Protein AF-A0A954WGF2-F1 (afdb_monomer)

Mean predicted aligned error: 7.95 Å

Nearest PDB structures (foldseek):
  5hea-assembly1_A  TM=9.032E-01  e=1.101E-05  Streptococcus parasanguinis FW213
  5mm1-assembly1_A  TM=8.854E-01  e=3.264E-05  Pyrococcus furiosus DSM 3638
  6h4f-assembly4_Q  TM=7.688E-01  e=1.951E-03  Staphylococcus aureus subsp. aureus N315
  1fo8-assembly1_A  TM=5.912E-01  e=2.855E-01  Oryctolagus cuniculus
  8b70-assembly1_B  TM=4.413E-01  e=3.931E-01  Bacillus subtilis

Structure (mmCIF, N/CA/C/O backbone):
data_AF-A0A954WGF2-F1
#
_entry.id   AF-A0A954WGF2-F1
#
loop_
_atom_site.group_PDB
_atom_site.id
_atom_site.type_symbol
_atom_site.label_atom_id
_atom_site.label_alt_id
_atom_site.label_comp_id
_atom_site.label_asym_id
_atom_site.label_entity_id
_atom_site.label_seq_id
_atom_site.pdbx_PDB_ins_code
_atom_site.Cartn_x
_atom_site.Cartn_y
_atom_site.Cartn_z
_atom_site.occupancy
_atom_site.B_iso_or_equiv
_atom_site.auth_seq_id
_atom_site.auth_comp_id
_atom_site.auth_asym_id
_atom_site.auth_atom_id
_atom_site.pdbx_PDB_model_num
ATOM 1 N N . MET A 1 1 ? -11.292 2.482 -49.533 1.00 35.16 1 MET A N 1
ATOM 2 C CA . MET A 1 1 ? -9.974 1.827 -49.659 1.00 35.16 1 MET A CA 1
ATOM 3 C C . MET A 1 1 ? -8.954 2.903 -49.315 1.00 35.16 1 MET A C 1
ATOM 5 O O . MET A 1 1 ? -8.738 3.758 -50.155 1.00 35.16 1 MET A O 1
ATOM 9 N N . LEU A 1 2 ? -8.424 3.065 -48.106 1.00 32.19 2 LEU A N 1
ATOM 10 C CA . LEU A 1 2 ? -8.401 2.337 -46.824 1.00 32.19 2 LEU A CA 1
ATOM 11 C C . LEU A 1 2 ? -8.591 3.413 -45.718 1.00 32.19 2 LEU A C 1
ATOM 13 O O . LEU A 1 2 ? -8.176 4.547 -45.935 1.00 32.19 2 LEU A O 1
ATOM 17 N N . GLU A 1 3 ? -9.422 3.261 -44.686 1.00 30.16 3 GLU A N 1
ATOM 18 C CA . GLU A 1 3 ? -9.249 2.501 -43.425 1.00 30.16 3 GLU A CA 1
ATOM 19 C C . GLU A 1 3 ? -8.038 2.889 -42.545 1.00 30.16 3 GLU A C 1
ATOM 21 O O . GLU A 1 3 ? -6.890 2.711 -42.931 1.00 30.16 3 GLU A O 1
ATOM 26 N N . CYS A 1 4 ? -8.390 3.390 -41.349 1.00 32.59 4 CYS A N 1
ATOM 27 C CA . CYS A 1 4 ? -7.727 3.310 -40.040 1.00 32.59 4 CYS A CA 1
ATOM 28 C C . CYS A 1 4 ? -6.259 3.752 -39.880 1.00 32.59 4 CYS A C 1
ATOM 30 O O . CYS A 1 4 ? -5.338 2.963 -40.032 1.00 32.59 4 CYS A O 1
ATOM 32 N N . LEU A 1 5 ? -6.075 4.977 -39.368 1.00 37.81 5 LEU A N 1
ATOM 33 C CA . LEU A 1 5 ? -4.891 5.404 -38.595 1.00 37.81 5 LEU A CA 1
ATOM 34 C C . LEU A 1 5 ? -5.180 5.402 -37.082 1.00 37.81 5 LEU A C 1
ATOM 36 O O . LEU A 1 5 ? -4.797 6.310 -36.354 1.00 37.81 5 LEU A O 1
ATOM 40 N N . THR A 1 6 ? -5.913 4.404 -36.600 1.00 47.38 6 THR A N 1
ATOM 41 C CA . THR A 1 6 ? -6.148 4.201 -35.165 1.00 47.38 6 THR A CA 1
ATOM 42 C C . THR A 1 6 ? -5.645 2.807 -34.826 1.00 47.38 6 THR A C 1
ATOM 44 O O . THR A 1 6 ? -6.391 1.841 -34.987 1.00 47.38 6 THR A O 1
ATOM 47 N N . GLY A 1 7 ? -4.370 2.683 -34.459 1.00 39.94 7 GLY A N 1
ATOM 48 C CA . GLY A 1 7 ? -3.801 1.371 -34.143 1.00 39.94 7 GLY A CA 1
ATOM 49 C C . GLY A 1 7 ? -2.400 1.366 -33.542 1.00 39.94 7 GLY A C 1
ATOM 50 O O . GLY A 1 7 ? -2.166 0.577 -32.638 1.00 39.94 7 GLY A O 1
ATOM 51 N N . ASP A 1 8 ? -1.501 2.265 -33.958 1.00 39.81 8 ASP A N 1
ATOM 52 C CA . ASP A 1 8 ? -0.060 2.001 -33.772 1.00 39.81 8 ASP A CA 1
ATOM 53 C C . ASP A 1 8 ? 0.677 2.956 -32.805 1.00 39.81 8 ASP A C 1
ATOM 55 O O . ASP A 1 8 ? 1.897 2.878 -32.685 1.00 39.81 8 ASP A O 1
ATOM 59 N N . ASP A 1 9 ? -0.023 3.847 -32.091 1.00 42.94 9 ASP A N 1
ATOM 60 C CA . ASP A 1 9 ? 0.626 4.834 -31.202 1.00 42.94 9 ASP A CA 1
ATOM 61 C C . ASP A 1 9 ? 0.754 4.384 -29.726 1.00 42.94 9 ASP A C 1
ATOM 63 O O . ASP A 1 9 ? 1.566 4.941 -28.988 1.00 42.94 9 ASP A O 1
ATOM 67 N N . GLU A 1 10 ? 0.017 3.360 -29.272 1.00 44.44 10 GLU A N 1
ATOM 68 C CA . GLU A 1 10 ? 0.105 2.861 -27.879 1.00 44.44 10 GLU A CA 1
ATOM 69 C C . GLU A 1 10 ? 1.172 1.772 -27.672 1.00 44.44 10 GLU A C 1
ATOM 71 O O . GLU A 1 10 ? 1.605 1.526 -26.544 1.00 44.44 10 GLU A O 1
ATOM 76 N N . GLU A 1 11 ? 1.651 1.149 -28.750 1.00 39.78 11 GLU A N 1
ATOM 77 C CA . GLU A 1 11 ? 2.671 0.096 -28.694 1.00 39.78 11 GLU A CA 1
ATOM 78 C C . GLU A 1 11 ? 4.109 0.624 -28.766 1.00 39.78 11 GLU A C 1
ATOM 80 O O . GLU A 1 11 ? 5.041 -0.176 -28.700 1.00 39.78 11 GLU A O 1
ATOM 85 N N . LEU A 1 12 ? 4.306 1.953 -28.787 1.00 47.69 12 LEU A N 1
ATOM 86 C CA . LEU A 1 12 ? 5.598 2.611 -28.544 1.00 47.69 12 LEU A CA 1
ATOM 87 C C . LEU A 1 12 ? 5.965 2.491 -27.047 1.00 47.69 12 LEU A C 1
ATOM 89 O O . LEU A 1 12 ? 6.070 3.454 -26.283 1.00 47.69 12 LEU A O 1
ATOM 93 N N . ASN A 1 13 ? 6.063 1.240 -26.619 1.00 57.62 13 ASN A N 1
ATOM 94 C CA . ASN A 1 13 ? 6.014 0.748 -25.257 1.00 57.62 13 ASN A CA 1
ATOM 95 C C . ASN A 1 13 ? 7.374 0.976 -24.575 1.00 57.62 13 ASN A C 1
ATOM 97 O O . ASN A 1 13 ? 8.410 1.156 -25.216 1.00 57.62 13 ASN A O 1
ATOM 101 N N . MET A 1 14 ? 7.419 0.943 -23.246 1.00 55.75 14 MET A N 1
ATOM 102 C CA . MET A 1 14 ? 8.635 1.103 -22.438 1.00 55.75 14 MET A CA 1
ATOM 103 C C . MET A 1 14 ? 9.789 0.185 -22.892 1.00 55.75 14 MET A C 1
ATOM 105 O O . M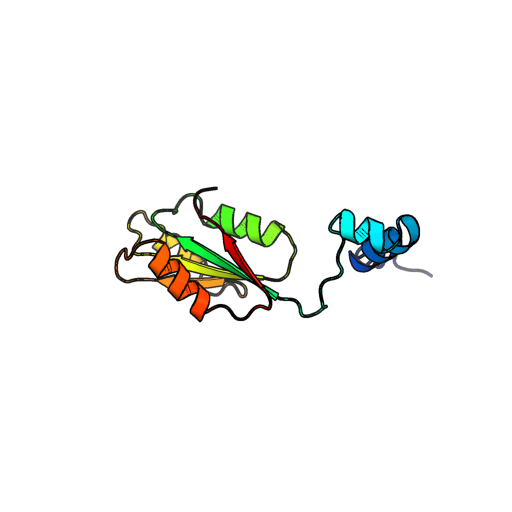ET A 1 14 ? 10.954 0.574 -22.808 1.00 55.75 14 MET A O 1
ATOM 109 N N . ARG A 1 15 ? 9.468 -0.981 -23.472 1.00 60.31 15 ARG A N 1
ATOM 110 C CA . ARG A 1 15 ? 10.421 -1.906 -24.114 1.00 60.31 15 ARG A CA 1
ATOM 111 C C . ARG A 1 15 ? 11.149 -1.292 -25.315 1.00 60.31 15 ARG A C 1
ATOM 113 O O . ARG A 1 15 ? 12.355 -1.499 -25.456 1.00 60.31 15 ARG A O 1
ATOM 120 N N . ASP A 1 16 ? 10.474 -0.483 -26.125 1.00 70.62 16 ASP A N 1
ATOM 121 C CA . ASP A 1 16 ? 11.082 0.224 -27.256 1.00 70.62 16 ASP A CA 1
ATOM 122 C C . ASP A 1 16 ? 11.994 1.347 -26.780 1.00 70.62 16 ASP A C 1
ATOM 124 O O . ASP A 1 16 ? 13.096 1.528 -27.303 1.00 70.62 16 ASP A O 1
ATOM 128 N N . ARG A 1 17 ? 11.594 2.053 -25.717 1.00 78.00 17 ARG A N 1
ATOM 129 C CA . ARG A 1 17 ? 12.416 3.101 -25.096 1.00 78.00 17 ARG A CA 1
ATOM 130 C C . ARG A 1 17 ? 13.670 2.525 -24.455 1.00 78.00 17 ARG A C 1
ATOM 132 O O . ARG A 1 17 ? 14.755 3.053 -24.691 1.00 78.00 17 ARG A O 1
ATOM 139 N N . THR A 1 18 ? 13.563 1.441 -23.691 1.00 77.38 18 THR A N 1
ATOM 140 C CA . THR A 1 18 ? 14.739 0.799 -23.091 1.00 77.38 18 THR A CA 1
ATOM 141 C C . THR A 1 18 ? 15.652 0.212 -24.163 1.00 77.38 18 THR A C 1
ATOM 143 O O . THR A 1 18 ? 16.870 0.377 -24.086 1.00 77.38 18 THR A O 1
ATOM 146 N N . THR A 1 19 ? 15.090 -0.384 -25.219 1.00 83.19 19 THR A N 1
ATOM 147 C CA . THR A 1 19 ? 15.863 -0.877 -26.369 1.00 83.19 19 THR A CA 1
ATOM 148 C C . THR A 1 19 ? 16.600 0.258 -27.081 1.00 83.19 19 THR A C 1
ATOM 150 O O . THR A 1 19 ? 17.795 0.137 -27.367 1.00 83.19 19 THR A O 1
ATOM 153 N N . LEU A 1 20 ? 15.930 1.387 -27.321 1.00 85.25 20 LEU A N 1
ATOM 154 C CA . LEU A 1 20 ? 16.532 2.582 -27.907 1.00 85.25 20 LEU A CA 1
ATOM 155 C C . LEU A 1 20 ? 17.642 3.149 -27.013 1.00 85.25 20 LEU A C 1
ATOM 157 O O . LEU A 1 20 ? 18.740 3.415 -27.497 1.00 85.25 20 LEU A O 1
ATOM 161 N N . LEU A 1 21 ? 17.396 3.286 -25.709 1.00 87.56 21 LEU A N 1
ATOM 162 C CA . LEU A 1 21 ? 18.383 3.790 -24.752 1.00 87.56 21 LEU A CA 1
ATOM 163 C C . LEU A 1 21 ? 19.608 2.879 -24.681 1.00 87.56 21 LEU A C 1
ATOM 165 O O . LEU A 1 21 ? 20.729 3.376 -24.726 1.00 87.56 21 LEU A O 1
ATOM 169 N N . LYS A 1 22 ? 19.419 1.557 -24.663 1.00 87.25 22 LYS A N 1
ATOM 170 C CA . LYS A 1 22 ? 20.526 0.592 -24.704 1.00 87.25 22 LYS A CA 1
ATOM 171 C C . LYS A 1 22 ? 21.339 0.705 -25.990 1.00 87.25 22 LYS A C 1
ATOM 173 O O . LYS A 1 22 ? 22.560 0.591 -25.931 1.00 87.25 22 LYS A O 1
ATOM 178 N N . ARG A 1 23 ? 20.694 0.966 -27.134 1.00 89.31 23 ARG A N 1
ATOM 179 C CA . ARG A 1 23 ? 21.386 1.228 -28.409 1.00 89.31 23 ARG A CA 1
ATOM 180 C C . ARG A 1 23 ? 22.168 2.546 -28.391 1.00 89.31 23 ARG A C 1
ATOM 182 O O . ARG A 1 23 ? 23.278 2.576 -28.906 1.00 89.31 23 ARG A O 1
ATOM 189 N N . LEU A 1 24 ? 21.606 3.610 -27.814 1.00 92.50 24 LEU A N 1
ATOM 190 C CA . LEU A 1 24 ? 22.207 4.951 -27.807 1.00 92.50 24 LEU A CA 1
ATOM 191 C C . LEU A 1 24 ? 23.318 5.118 -26.764 1.00 92.50 24 LEU A C 1
ATOM 193 O O . LEU A 1 24 ? 24.346 5.726 -27.045 1.00 92.50 24 LEU A O 1
ATOM 197 N N . LEU A 1 25 ? 23.101 4.611 -25.553 1.00 92.56 25 LEU A N 1
ATOM 198 C CA . LEU A 1 25 ? 23.960 4.846 -24.389 1.00 92.56 25 LEU A CA 1
ATOM 199 C C . LEU A 1 25 ? 24.863 3.646 -24.079 1.00 92.56 25 LEU A C 1
ATOM 201 O O . LEU A 1 25 ? 25.856 3.775 -23.363 1.00 92.56 25 LEU A O 1
ATOM 205 N N . GLY A 1 26 ? 24.531 2.471 -24.617 1.00 90.12 26 GLY A N 1
ATOM 206 C CA . GLY A 1 26 ? 25.141 1.211 -24.224 1.00 90.12 26 GLY A CA 1
ATOM 207 C C . GLY A 1 26 ? 24.640 0.728 -22.861 1.00 90.12 26 GLY A C 1
ATOM 208 O O . GLY A 1 26 ? 24.258 1.500 -21.980 1.00 90.12 26 GLY A O 1
ATOM 209 N N . THR A 1 27 ? 24.685 -0.588 -22.656 1.00 86.31 27 THR A N 1
ATOM 210 C CA . THR A 1 27 ? 24.153 -1.243 -21.450 1.00 86.31 27 THR A CA 1
ATOM 2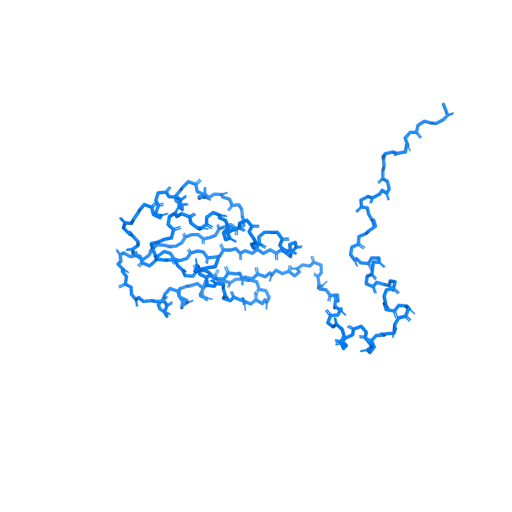11 C C . THR A 1 27 ? 24.742 -0.690 -20.151 1.00 86.31 27 THR A C 1
ATOM 213 O O . THR A 1 27 ? 24.015 -0.502 -19.180 1.00 86.31 27 THR A O 1
ATOM 216 N N . ARG A 1 28 ? 26.048 -0.388 -20.130 1.00 89.12 28 ARG A N 1
ATOM 217 C CA . ARG A 1 28 ? 26.739 0.090 -18.923 1.00 89.12 28 ARG A CA 1
ATOM 218 C C . ARG A 1 28 ? 26.209 1.446 -18.456 1.00 89.12 28 ARG A C 1
ATOM 220 O O . ARG A 1 28 ? 25.959 1.615 -17.268 1.00 89.12 28 ARG A O 1
ATOM 227 N N . LEU A 1 29 ? 26.021 2.389 -19.379 1.00 89.38 29 LEU A N 1
ATOM 228 C CA . LEU A 1 29 ? 25.524 3.717 -19.030 1.00 89.38 29 LEU A CA 1
ATOM 229 C C . LEU A 1 29 ? 24.038 3.663 -18.659 1.00 89.38 29 LEU A C 1
ATOM 231 O O . LEU A 1 29 ? 23.643 4.300 -17.691 1.00 89.38 29 LEU A O 1
ATOM 235 N N . CYS A 1 30 ? 23.233 2.837 -19.337 1.00 90.06 30 CYS A N 1
ATOM 236 C CA . CYS A 1 30 ? 21.851 2.570 -18.927 1.00 90.06 30 CYS A CA 1
ATOM 237 C C . CYS A 1 30 ? 21.761 2.082 -17.476 1.00 90.06 30 CYS A C 1
ATOM 239 O O . CYS A 1 30 ? 20.982 2.629 -16.704 1.00 90.06 30 CYS A O 1
ATOM 241 N N . GLN A 1 31 ? 22.600 1.124 -17.074 1.00 85.81 31 GLN A N 1
ATOM 242 C CA . GLN A 1 31 ? 22.634 0.634 -15.692 1.00 85.81 31 GLN A CA 1
ATOM 243 C C . GLN A 1 31 ? 23.065 1.724 -14.702 1.00 85.81 31 GLN A C 1
ATOM 245 O O . GLN A 1 31 ? 22.441 1.887 -13.658 1.00 85.81 31 GLN A O 1
ATOM 250 N N . GLN A 1 32 ? 24.083 2.525 -15.040 1.00 91.81 32 GLN A N 1
ATOM 251 C CA . GLN A 1 32 ? 24.493 3.667 -14.209 1.00 91.81 32 GLN A CA 1
ATOM 252 C C . GLN A 1 32 ? 23.383 4.720 -14.055 1.00 91.81 32 GLN A C 1
ATOM 254 O O . GLN A 1 32 ? 23.337 5.414 -13.044 1.00 91.81 32 GLN A O 1
ATOM 259 N N . LEU A 1 33 ? 22.483 4.816 -15.035 1.00 90.38 33 LEU A N 1
ATOM 260 C CA . LEU A 1 33 ? 21.319 5.702 -15.035 1.00 90.38 33 LEU A CA 1
ATOM 261 C C . LEU A 1 33 ? 20.040 5.026 -14.511 1.00 90.38 33 LEU A C 1
ATOM 263 O O . LEU A 1 33 ? 18.961 5.596 -14.624 1.00 90.38 33 LEU A O 1
ATOM 267 N N . SER A 1 34 ? 20.149 3.827 -13.934 1.00 85.38 34 SER A N 1
ATOM 268 C CA . SER A 1 34 ? 19.024 3.035 -13.421 1.00 85.38 34 SER A CA 1
ATOM 269 C C . SER A 1 34 ? 17.944 2.676 -14.454 1.00 85.38 34 SER A C 1
ATOM 271 O O . SER A 1 34 ? 16.773 2.518 -14.120 1.00 85.38 34 SER A O 1
ATOM 273 N N . VAL A 1 35 ? 18.335 2.515 -15.718 1.00 86.25 35 VAL A N 1
ATOM 274 C CA . VAL A 1 35 ? 17.469 2.017 -16.792 1.00 86.25 35 VAL A CA 1
ATOM 275 C C . VAL A 1 35 ? 17.586 0.493 -16.851 1.00 86.25 35 VAL A C 1
ATOM 277 O O . VAL A 1 35 ? 18.573 -0.046 -17.364 1.00 86.25 35 VAL A O 1
ATOM 280 N N . TYR A 1 36 ? 16.568 -0.194 -16.335 1.00 81.69 36 TYR A N 1
ATOM 281 C CA . TYR A 1 36 ? 16.489 -1.655 -16.270 1.00 81.69 36 TYR A CA 1
ATOM 282 C C . TYR A 1 36 ? 15.255 -2.178 -17.012 1.00 81.69 36 TYR A C 1
ATOM 284 O O . TYR A 1 36 ? 14.224 -1.510 -17.051 1.00 81.69 36 TYR A O 1
ATOM 292 N N . ASP A 1 37 ? 15.366 -3.383 -17.580 1.00 81.56 37 ASP A N 1
ATOM 293 C CA . ASP A 1 37 ? 14.195 -4.141 -18.031 1.00 81.56 37 ASP A CA 1
ATOM 294 C C . ASP A 1 37 ? 13.700 -4.987 -16.862 1.00 81.56 37 ASP A C 1
ATOM 296 O O . ASP A 1 37 ? 14.473 -5.768 -16.300 1.00 81.56 37 ASP A O 1
ATOM 300 N N . LEU A 1 38 ? 12.426 -4.835 -16.510 1.00 85.06 38 LEU A N 1
ATOM 301 C CA . LEU A 1 38 ? 11.759 -5.732 -15.573 1.00 85.06 38 LEU A CA 1
ATOM 302 C C . LEU A 1 38 ? 11.216 -6.958 -16.331 1.00 85.06 38 LEU A C 1
ATOM 304 O O . LEU A 1 38 ? 10.803 -6.816 -17.490 1.00 85.06 38 LEU A O 1
ATOM 308 N N . PRO A 1 39 ? 11.217 -8.155 -15.711 1.00 88.69 39 PRO A N 1
ATOM 309 C CA . PRO A 1 39 ? 10.507 -9.317 -16.239 1.00 88.69 39 PRO A CA 1
ATOM 310 C C . PRO A 1 39 ? 9.049 -8.989 -16.588 1.00 88.69 39 PRO A C 1
ATOM 312 O O . PRO A 1 39 ? 8.438 -8.105 -15.993 1.00 88.69 39 PRO A O 1
ATOM 315 N N . ALA A 1 40 ? 8.485 -9.684 -17.579 1.00 86.94 40 ALA A N 1
ATOM 316 C CA . ALA A 1 40 ? 7.125 -9.405 -18.050 1.00 86.94 40 ALA A CA 1
ATOM 317 C C . ALA A 1 40 ? 6.047 -9.706 -16.995 1.00 86.94 40 ALA A C 1
ATOM 319 O O . ALA A 1 40 ? 4.978 -9.108 -17.028 1.00 86.94 40 ALA A O 1
ATOM 320 N N . ASP A 1 41 ? 6.347 -10.638 -16.101 1.00 91.62 41 ASP A N 1
ATOM 321 C CA . ASP A 1 41 ? 5.545 -11.110 -14.979 1.00 91.62 41 ASP A CA 1
ATOM 322 C C . ASP A 1 41 ? 5.954 -10.473 -13.643 1.00 91.62 41 ASP A C 1
ATOM 324 O O . ASP A 1 41 ? 5.466 -10.897 -12.601 1.00 91.62 41 ASP A O 1
ATOM 328 N N . PHE A 1 42 ? 6.822 -9.454 -13.671 1.00 95.25 42 PHE A N 1
ATOM 329 C CA . PHE A 1 42 ? 7.288 -8.787 -12.462 1.00 95.25 42 PHE A CA 1
ATOM 330 C C . PHE A 1 42 ? 6.129 -8.161 -11.683 1.00 95.25 42 PHE A C 1
ATOM 332 O O . PHE A 1 42 ? 5.369 -7.356 -12.233 1.00 95.25 42 PHE A O 1
ATOM 339 N N . LEU A 1 43 ? 6.056 -8.469 -10.389 1.00 96.94 43 LEU A N 1
ATOM 340 C CA . LEU A 1 43 ? 5.065 -7.926 -9.468 1.00 96.94 43 LEU A CA 1
ATOM 341 C C . LEU A 1 43 ? 5.744 -7.265 -8.265 1.00 96.94 43 LEU A C 1
ATOM 343 O O . LEU A 1 43 ? 6.556 -7.874 -7.569 1.00 96.94 43 LEU A O 1
ATOM 347 N N . LEU A 1 44 ? 5.378 -6.015 -7.990 1.00 97.94 44 LEU A N 1
ATOM 348 C CA . LEU A 1 44 ? 5.834 -5.280 -6.813 1.00 97.94 44 LEU A CA 1
ATOM 349 C C . LEU A 1 44 ? 4.820 -5.406 -5.666 1.00 97.94 44 LEU A C 1
ATOM 351 O O . LEU A 1 44 ? 3.663 -5.033 -5.829 1.00 97.94 44 LEU A O 1
ATOM 355 N N . SER A 1 45 ? 5.253 -5.833 -4.483 1.00 98.69 45 SER A N 1
ATOM 356 C CA . SER A 1 45 ? 4.439 -5.734 -3.265 1.00 98.69 45 SER A CA 1
ATOM 357 C C . SER A 1 45 ? 4.706 -4.406 -2.563 1.00 98.69 45 SER A C 1
ATOM 359 O O . SER A 1 45 ? 5.830 -4.136 -2.133 1.00 98.69 45 SER A O 1
ATOM 361 N N . VAL A 1 46 ? 3.675 -3.581 -2.399 1.0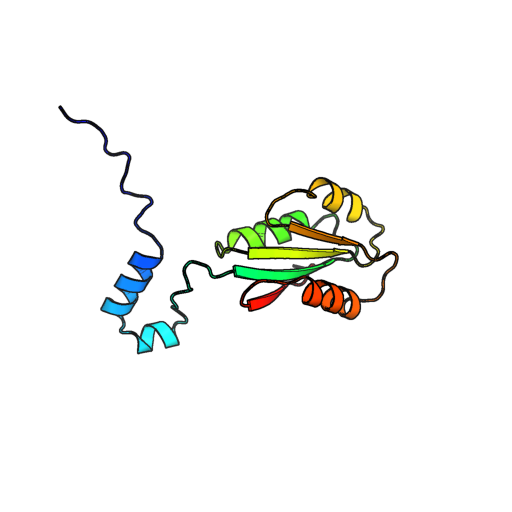0 98.56 46 VAL A N 1
ATOM 362 C CA . VAL A 1 46 ? 3.759 -2.302 -1.681 1.00 98.56 46 VAL A CA 1
ATOM 363 C C . VAL A 1 46 ? 3.020 -2.431 -0.358 1.00 98.56 46 VAL A C 1
ATOM 365 O O . VAL A 1 46 ? 1.794 -2.420 -0.319 1.00 98.56 46 VAL A O 1
ATOM 368 N N . VAL A 1 47 ? 3.762 -2.559 0.741 1.00 98.62 47 VAL A N 1
ATOM 369 C CA . VAL A 1 47 ? 3.181 -2.637 2.087 1.00 98.62 47 VAL A CA 1
ATOM 370 C C . VAL A 1 47 ? 3.041 -1.239 2.670 1.00 98.62 47 VAL A C 1
ATOM 372 O O . VAL A 1 47 ? 4.028 -0.511 2.795 1.00 98.62 47 VAL A O 1
ATOM 375 N N . ILE A 1 48 ? 1.822 -0.896 3.077 1.00 98.12 48 ILE A N 1
ATOM 376 C CA . ILE A 1 48 ? 1.465 0.405 3.639 1.00 98.12 48 ILE A CA 1
ATOM 377 C C . ILE A 1 48 ? 0.857 0.182 5.029 1.00 98.12 48 ILE A C 1
ATOM 379 O O . ILE A 1 48 ? -0.286 -0.275 5.133 1.00 98.12 48 ILE A O 1
ATOM 383 N N . PRO A 1 49 ? 1.599 0.449 6.119 1.00 97.81 49 PRO A N 1
ATOM 384 C CA . PRO A 1 49 ? 1.011 0.487 7.451 1.00 97.81 49 PRO A CA 1
ATOM 385 C C . PRO A 1 49 ? 0.112 1.723 7.56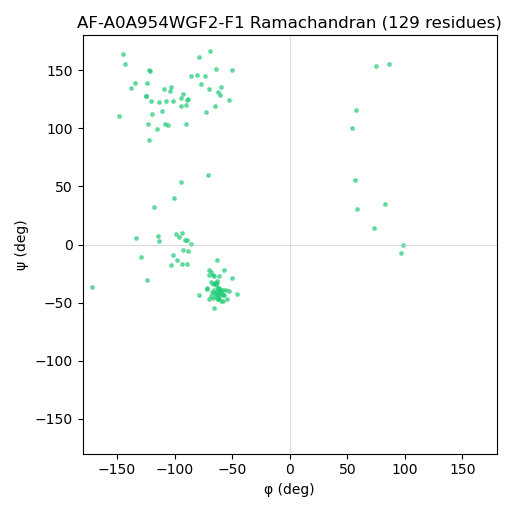3 1.00 97.81 49 PRO A C 1
ATOM 387 O O . PRO A 1 49 ? 0.521 2.815 7.179 1.00 97.81 49 PRO A O 1
ATOM 390 N N . VAL A 1 50 ? -1.095 1.562 8.099 1.00 97.75 50 VAL A N 1
ATOM 391 C CA . VAL A 1 50 ? -2.101 2.628 8.160 1.00 97.75 50 VAL A CA 1
ATOM 392 C C . VAL A 1 50 ? -2.560 2.822 9.602 1.00 97.75 50 VAL A C 1
ATOM 394 O O . VAL A 1 50 ? -2.957 1.863 10.262 1.00 97.75 50 VAL A O 1
ATOM 397 N N . TYR A 1 51 ? -2.524 4.058 10.101 1.00 97.50 51 TYR A N 1
ATOM 398 C CA . TYR A 1 51 ? -3.129 4.418 11.381 1.00 97.50 51 TYR A CA 1
ATOM 399 C C . TYR A 1 51 ? -3.627 5.863 11.359 1.00 97.50 51 TYR A C 1
ATOM 401 O O . TYR A 1 51 ? -2.832 6.793 11.386 1.00 97.50 51 TYR A O 1
ATOM 409 N N . ASN A 1 52 ? -4.946 6.040 11.378 1.00 97.12 52 ASN A N 1
ATOM 410 C CA . ASN A 1 52 ? -5.626 7.335 11.335 1.00 97.12 52 ASN A CA 1
ATOM 411 C C . ASN A 1 52 ? -5.267 8.215 10.114 1.00 97.12 52 ASN A C 1
ATOM 413 O O . ASN A 1 52 ? -4.875 9.373 10.258 1.00 97.12 52 ASN A O 1
ATOM 417 N N . GLU A 1 53 ? -5.444 7.662 8.912 1.00 96.75 53 GLU A N 1
ATOM 418 C CA . GLU A 1 53 ? -5.103 8.273 7.619 1.00 96.75 53 GLU A CA 1
ATOM 419 C C . GLU A 1 53 ? -6.333 8.476 6.710 1.00 96.75 53 GLU A C 1
ATOM 421 O O . GLU A 1 53 ? -6.255 8.420 5.478 1.00 96.75 53 GLU A O 1
ATOM 426 N N . ALA A 1 54 ? -7.509 8.745 7.290 1.00 96.56 54 ALA A N 1
ATOM 427 C CA . ALA A 1 54 ? -8.775 8.821 6.548 1.00 96.56 54 ALA A CA 1
ATOM 428 C C . ALA A 1 54 ? -8.778 9.855 5.401 1.00 96.56 54 ALA A C 1
ATOM 430 O O . ALA A 1 54 ? -9.598 9.780 4.489 1.00 96.56 54 ALA A O 1
ATOM 431 N N . ARG A 1 55 ? -7.888 10.855 5.451 1.00 95.56 55 ARG A N 1
ATOM 432 C CA . ARG A 1 55 ? -7.837 11.985 4.501 1.00 95.56 55 ARG A CA 1
ATOM 433 C C . ARG A 1 55 ? -6.807 11.818 3.381 1.00 95.56 55 ARG A C 1
ATOM 435 O O . ARG A 1 55 ? -6.799 12.610 2.434 1.00 95.56 55 ARG A O 1
ATOM 442 N N . THR A 1 56 ? -5.907 10.860 3.528 1.00 95.12 56 THR A N 1
ATOM 443 C CA . THR A 1 56 ? -4.653 10.732 2.769 1.00 95.12 56 THR A CA 1
ATOM 444 C C . THR A 1 56 ? -4.571 9.380 2.075 1.00 95.12 56 THR A C 1
ATOM 446 O O . THR A 1 56 ? -4.031 9.319 0.973 1.00 95.12 56 THR A O 1
ATOM 449 N N . ILE A 1 57 ? -5.175 8.332 2.647 1.00 96.12 57 ILE A N 1
ATOM 450 C CA . ILE A 1 57 ? -4.996 6.953 2.187 1.00 96.12 57 ILE A CA 1
ATOM 451 C C . ILE A 1 57 ? -5.371 6.726 0.717 1.00 96.12 57 ILE A C 1
ATOM 453 O O . ILE A 1 57 ? -4.588 6.131 -0.018 1.00 96.12 57 ILE A O 1
ATOM 457 N N . GLU A 1 58 ? -6.491 7.282 0.242 1.00 96.00 58 GLU A N 1
ATOM 458 C CA . GLU A 1 58 ? -6.890 7.181 -1.174 1.00 96.00 58 GLU A CA 1
ATOM 459 C C . GLU A 1 58 ? -5.838 7.823 -2.100 1.00 96.00 58 GLU A C 1
ATOM 461 O O . GLU A 1 58 ? -5.435 7.236 -3.100 1.00 96.00 58 GLU A O 1
ATOM 466 N N . LYS A 1 59 ? -5.285 8.984 -1.717 1.00 95.94 59 LYS A N 1
ATOM 467 C CA . LYS A 1 59 ? -4.246 9.671 -2.508 1.00 95.94 59 LYS A CA 1
ATOM 468 C C . LYS A 1 59 ? -2.939 8.889 -2.551 1.00 95.94 59 LYS A C 1
ATOM 470 O O . LYS A 1 59 ? -2.216 8.965 -3.542 1.00 95.94 59 LYS A O 1
ATOM 475 N N . ILE A 1 60 ? -2.601 8.192 -1.471 1.00 95.81 60 ILE A N 1
ATOM 476 C CA . ILE A 1 60 ? -1.396 7.362 -1.400 1.00 95.81 60 ILE A CA 1
ATOM 477 C C . ILE A 1 60 ? -1.545 6.163 -2.331 1.00 95.81 60 ILE A C 1
ATOM 479 O O . ILE A 1 60 ? -0.633 5.891 -3.109 1.00 95.81 60 ILE A O 1
ATOM 483 N N . ILE A 1 61 ? -2.711 5.514 -2.321 1.00 96.12 61 ILE A N 1
ATOM 484 C CA . ILE A 1 61 ? -3.040 4.425 -3.247 1.00 96.12 61 ILE A CA 1
ATOM 485 C C . ILE A 1 61 ? -2.925 4.911 -4.699 1.00 96.12 61 ILE A C 1
ATOM 487 O O . ILE A 1 61 ? -2.215 4.298 -5.496 1.00 96.12 61 ILE A O 1
ATOM 491 N N . ASP A 1 62 ? -3.523 6.060 -5.028 1.00 96.06 62 ASP A N 1
ATOM 492 C CA . ASP A 1 62 ? -3.446 6.643 -6.373 1.00 96.06 62 ASP A CA 1
ATOM 493 C C . ASP A 1 62 ? -2.005 6.953 -6.802 1.00 96.06 62 ASP A C 1
ATOM 495 O O . ASP A 1 62 ? -1.625 6.725 -7.953 1.00 96.06 62 ASP A O 1
ATOM 499 N N . ARG A 1 63 ? -1.166 7.449 -5.884 1.00 95.44 63 ARG A N 1
ATOM 500 C CA . ARG A 1 63 ? 0.254 7.713 -6.163 1.00 95.44 63 ARG A CA 1
ATOM 501 C C . ARG A 1 63 ? 1.034 6.437 -6.435 1.00 95.44 63 ARG A C 1
ATOM 503 O O . ARG A 1 63 ? 1.847 6.432 -7.355 1.00 95.44 63 ARG A O 1
ATOM 510 N N . VAL A 1 64 ? 0.790 5.379 -5.663 1.00 95.94 64 VAL A N 1
ATOM 511 C CA . VAL A 1 64 ? 1.429 4.073 -5.876 1.00 95.94 64 VAL A CA 1
ATOM 512 C C . VAL A 1 64 ? 1.030 3.512 -7.241 1.00 95.94 64 VAL A C 1
ATOM 514 O O . VAL A 1 64 ? 1.903 3.153 -8.031 1.00 95.94 64 VAL A O 1
ATOM 517 N N . ARG A 1 65 ? -0.264 3.546 -7.579 1.00 95.12 65 ARG A N 1
ATOM 518 C CA . ARG A 1 65 ? -0.774 3.149 -8.903 1.00 95.12 65 ARG A CA 1
ATOM 519 C C . ARG A 1 65 ? -0.156 3.966 -10.037 1.00 95.12 65 ARG A C 1
ATOM 521 O O . ARG A 1 65 ? 0.195 3.422 -11.082 1.00 95.12 65 ARG A O 1
ATOM 528 N N . GLY A 1 66 ? 0.032 5.267 -9.816 1.00 94.94 66 GLY A N 1
ATOM 529 C CA . GLY A 1 66 ? 0.619 6.194 -10.783 1.00 94.94 66 GLY A CA 1
ATOM 530 C C . GLY A 1 66 ? 2.074 5.901 -11.169 1.00 94.94 66 GLY A C 1
ATOM 531 O O . GLY A 1 66 ? 2.545 6.442 -12.168 1.00 94.94 66 GLY A O 1
ATOM 532 N N . VAL A 1 67 ? 2.787 5.038 -10.434 1.00 91.50 67 VAL A N 1
ATOM 533 C CA . VAL A 1 67 ? 4.153 4.608 -10.791 1.00 91.50 67 VAL A CA 1
ATOM 534 C C . VAL A 1 67 ? 4.160 3.738 -12.057 1.00 91.50 67 VAL A C 1
ATOM 536 O O . VAL A 1 67 ? 5.172 3.684 -12.755 1.00 91.50 67 VAL A O 1
ATOM 539 N N . GLY A 1 68 ? 3.040 3.082 -12.390 1.00 89.19 68 GLY A N 1
ATOM 540 C CA .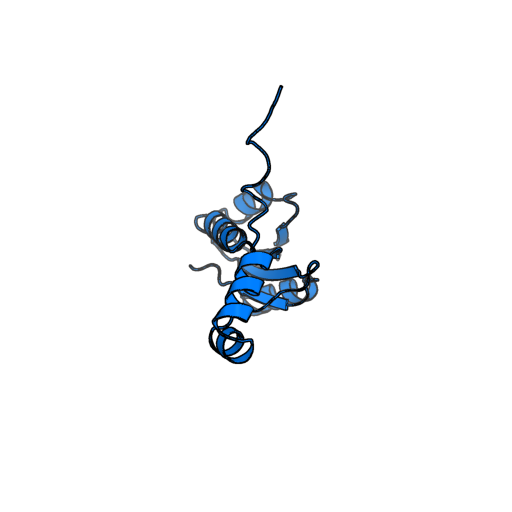 GLY A 1 68 ? 2.909 2.280 -13.611 1.00 89.19 68 GLY A CA 1
ATOM 541 C C . GLY A 1 68 ? 3.674 0.952 -13.586 1.00 89.19 68 GLY A C 1
ATOM 542 O O . GLY A 1 68 ? 3.847 0.325 -14.629 1.00 89.19 68 GLY A O 1
ATOM 543 N N . ILE A 1 69 ? 4.133 0.517 -12.410 1.00 92.00 69 ILE A N 1
ATOM 544 C CA . ILE A 1 69 ? 4.668 -0.830 -12.187 1.00 92.00 69 ILE A CA 1
ATOM 545 C C . ILE A 1 69 ? 3.506 -1.708 -11.702 1.00 92.00 69 ILE A C 1
ATOM 547 O O . ILE A 1 69 ? 2.822 -1.301 -10.758 1.00 92.00 69 ILE A O 1
ATOM 551 N N . PRO A 1 70 ? 3.268 -2.893 -12.303 1.00 94.69 70 PRO A N 1
ATOM 552 C CA . PRO A 1 70 ? 2.294 -3.844 -11.780 1.00 94.69 70 PRO A CA 1
ATOM 553 C C . PRO A 1 70 ? 2.574 -4.133 -10.306 1.00 94.69 70 PRO A C 1
ATOM 555 O O . PRO A 1 70 ? 3.691 -4.508 -9.939 1.00 94.69 70 PRO A O 1
ATOM 558 N N . CYS A 1 71 ? 1.579 -3.924 -9.451 1.00 97.00 71 CYS A N 1
ATOM 559 C CA . CYS A 1 71 ? 1.748 -4.076 -8.017 1.00 97.00 71 CYS A CA 1
ATOM 560 C C . CYS A 1 71 ? 0.520 -4.674 -7.339 1.00 97.00 71 CYS A C 1
ATOM 562 O O . CYS A 1 71 ? -0.603 -4.555 -7.824 1.00 97.00 71 CYS A O 1
ATOM 564 N N . GLU A 1 72 ? 0.772 -5.303 -6.197 1.00 98.06 72 GLU A N 1
ATOM 565 C CA . GLU A 1 72 ? -0.221 -5.527 -5.153 1.00 98.06 72 GLU A CA 1
ATOM 566 C C . GLU A 1 72 ? 0.050 -4.523 -4.023 1.00 98.06 72 GLU A C 1
ATOM 568 O O . GLU A 1 72 ? 1.197 -4.300 -3.621 1.00 98.06 72 GLU A O 1
ATOM 573 N N . ILE A 1 73 ? -0.998 -3.896 -3.506 1.00 98.50 73 ILE A N 1
ATOM 574 C CA . ILE A 1 73 ? -0.920 -2.895 -2.448 1.00 98.50 73 ILE A CA 1
ATOM 575 C C . ILE A 1 73 ? -1.544 -3.497 -1.196 1.00 98.50 73 ILE A C 1
ATOM 577 O O . ILE A 1 73 ? -2.739 -3.789 -1.140 1.00 98.50 73 ILE A O 1
ATOM 581 N N . ILE A 1 74 ? -0.717 -3.687 -0.175 1.00 98.75 74 ILE A N 1
ATOM 582 C CA . ILE A 1 74 ? -1.085 -4.364 1.062 1.00 98.75 74 ILE A CA 1
ATOM 583 C C . ILE A 1 74 ? -1.227 -3.310 2.151 1.00 98.75 74 ILE A C 1
ATOM 585 O O . ILE A 1 74 ? -0.244 -2.801 2.689 1.00 98.75 74 ILE A O 1
ATOM 589 N N . LEU A 1 75 ? -2.473 -2.982 2.462 1.00 98.50 75 LEU A N 1
ATOM 590 C CA . LEU A 1 75 ? -2.868 -1.985 3.445 1.00 98.50 75 LEU A CA 1
ATOM 591 C C . LEU A 1 75 ? -3.120 -2.691 4.773 1.00 98.50 75 LEU A C 1
ATOM 593 O O . LEU A 1 75 ? -3.996 -3.553 4.866 1.00 98.50 75 LEU A O 1
ATOM 597 N N . VAL A 1 76 ? -2.364 -2.325 5.805 1.00 98.56 76 VAL A N 1
ATOM 598 C CA . VAL A 1 76 ? -2.537 -2.895 7.145 1.00 98.56 76 VAL A CA 1
ATOM 599 C C . VAL A 1 76 ? -2.982 -1.802 8.103 1.00 98.56 76 VAL A C 1
ATOM 601 O O . VAL A 1 76 ? -2.160 -1.027 8.590 1.00 98.56 76 VAL A O 1
ATOM 604 N N . ASP A 1 77 ? -4.287 -1.747 8.367 1.00 98.50 77 ASP A N 1
ATOM 605 C CA . ASP A 1 77 ? -4.879 -0.853 9.359 1.00 98.50 77 ASP A CA 1
ATOM 606 C C . ASP A 1 77 ? -4.567 -1.337 10.773 1.00 98.50 77 ASP A C 1
ATOM 608 O O . ASP A 1 77 ? -5.045 -2.383 11.222 1.00 98.50 77 ASP A O 1
ATOM 612 N N . ASP A 1 78 ? -3.791 -0.545 11.499 1.00 98.12 78 ASP A N 1
ATOM 613 C CA . ASP A 1 78 ? -3.335 -0.849 12.847 1.00 98.12 78 ASP A CA 1
ATOM 614 C C . ASP A 1 78 ? -4.261 -0.232 13.905 1.00 98.12 78 ASP A C 1
ATOM 616 O O . ASP A 1 78 ? -3.832 0.519 14.777 1.00 98.12 78 ASP A O 1
ATOM 620 N N . GLY A 1 79 ? -5.566 -0.506 13.822 1.00 98.00 79 GLY A N 1
ATOM 621 C CA . GLY A 1 79 ? -6.507 -0.064 14.858 1.00 98.00 79 GLY A CA 1
ATOM 622 C C . GLY A 1 79 ? -7.006 1.377 14.720 1.00 98.00 79 GLY A C 1
ATOM 623 O O . GLY A 1 79 ? -7.188 2.032 15.747 1.00 98.00 79 GLY A O 1
ATOM 624 N N . SER A 1 80 ? -7.202 1.901 13.503 1.00 98.00 80 SER A N 1
ATOM 625 C CA . SER A 1 80 ? -7.638 3.297 13.316 1.00 98.00 80 SER A CA 1
ATOM 626 C C . SER A 1 80 ? -9.037 3.577 13.878 1.00 98.00 80 SER A C 1
ATOM 628 O O . SER A 1 80 ? -9.912 2.710 13.880 1.00 98.00 80 SER A O 1
ATOM 630 N N . SER A 1 81 ? -9.272 4.824 14.299 1.00 97.75 81 SER A N 1
ATOM 631 C CA . SER A 1 81 ? -10.539 5.288 14.903 1.00 97.75 81 SER A CA 1
ATOM 632 C C . SER A 1 81 ? -11.071 6.612 14.336 1.00 97.75 81 SER A C 1
ATOM 634 O O . SER A 1 81 ? -12.079 7.133 14.807 1.00 97.75 81 SER A O 1
ATOM 636 N N . ASP A 1 82 ? -10.427 7.156 13.306 1.00 97.81 82 ASP A N 1
ATOM 637 C CA . ASP A 1 82 ? -10.746 8.449 12.682 1.00 97.81 82 ASP A CA 1
ATOM 638 C C . ASP A 1 82 ? -11.650 8.351 11.431 1.00 97.81 82 A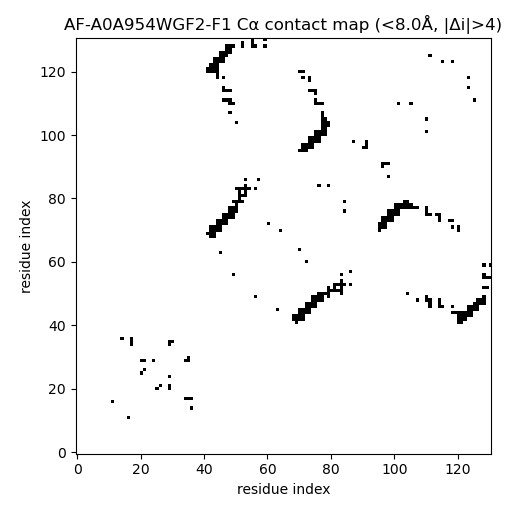SP A C 1
ATOM 640 O O . ASP A 1 82 ? -11.862 9.351 10.744 1.00 97.81 82 ASP A O 1
ATOM 644 N N . GLY A 1 83 ? -12.153 7.154 11.114 1.00 97.94 83 GLY A N 1
ATOM 645 C CA . GLY A 1 83 ? -12.896 6.861 9.880 1.00 97.94 83 GLY A CA 1
ATOM 646 C C . GLY A 1 83 ? -12.062 6.208 8.770 1.00 9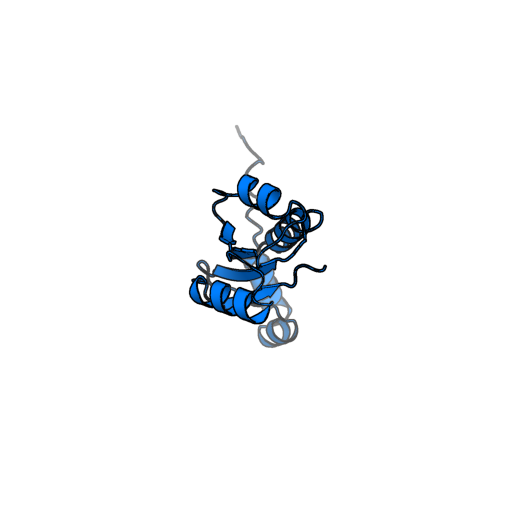7.94 83 GLY A C 1
ATOM 647 O O . GLY A 1 83 ? -12.614 5.861 7.728 1.00 97.94 83 GLY A O 1
ATOM 648 N N . THR A 1 84 ? -10.760 5.968 8.981 1.00 97.81 84 THR A N 1
ATOM 649 C CA . THR A 1 84 ? -9.898 5.248 8.019 1.00 97.81 84 THR A CA 1
ATOM 650 C C . THR A 1 84 ? -10.487 3.899 7.616 1.00 97.81 84 THR A C 1
ATOM 652 O O . THR A 1 84 ? -10.465 3.538 6.443 1.00 97.81 84 THR A O 1
ATOM 655 N N . ARG A 1 85 ? -11.069 3.161 8.567 1.00 98.19 85 ARG A N 1
ATOM 656 C CA . ARG A 1 85 ? -11.665 1.847 8.292 1.00 98.19 85 ARG A CA 1
ATOM 657 C C . ARG A 1 85 ? -12.832 1.918 7.327 1.00 98.19 85 ARG A C 1
ATOM 659 O O . ARG A 1 85 ? -12.892 1.111 6.412 1.00 98.19 85 ARG A O 1
ATOM 666 N N . ASP A 1 86 ? -13.687 2.925 7.474 1.00 98.38 86 ASP A N 1
ATOM 667 C CA . ASP A 1 86 ? -14.813 3.138 6.566 1.00 98.38 86 ASP A CA 1
ATOM 668 C C . ASP A 1 86 ? -14.328 3.474 5.153 1.00 98.38 86 ASP A C 1
ATOM 670 O O . ASP A 1 86 ? -14.988 3.137 4.174 1.00 98.38 86 ASP A O 1
ATOM 674 N N . VAL A 1 87 ? -13.191 4.170 5.034 1.00 97.94 87 VAL A N 1
ATOM 675 C CA . VAL A 1 87 ? -12.539 4.429 3.744 1.00 97.94 87 VAL A CA 1
ATOM 676 C C . VAL A 1 87 ? -12.039 3.124 3.140 1.00 97.94 87 VAL A C 1
ATOM 678 O O . VAL A 1 87 ? -12.428 2.780 2.028 1.00 97.94 87 VAL A O 1
ATOM 681 N N . LEU A 1 88 ? -11.240 2.370 3.893 1.00 97.94 88 LEU A N 1
ATOM 682 C CA . LEU A 1 88 ? -10.666 1.106 3.444 1.00 97.94 88 LEU A CA 1
ATOM 683 C C . LEU A 1 88 ? -11.741 0.069 3.086 1.00 97.94 88 LEU A C 1
ATOM 685 O O . LEU A 1 88 ? -11.621 -0.611 2.072 1.00 97.94 88 LEU A O 1
ATOM 689 N N . ASP A 1 89 ? -12.826 -0.024 3.852 1.00 97.75 89 ASP A N 1
ATOM 690 C CA . ASP A 1 89 ? -13.917 -0.959 3.571 1.00 97.75 89 ASP A CA 1
ATOM 691 C C . ASP A 1 89 ? -14.619 -0.670 2.236 1.00 97.75 89 ASP A C 1
ATOM 693 O O . ASP A 1 89 ? -15.046 -1.613 1.569 1.00 97.75 89 ASP A O 1
ATOM 697 N N . ARG A 1 90 ? -14.689 0.595 1.790 1.00 97.88 90 ARG A N 1
ATOM 698 C CA . ARG A 1 90 ? -15.231 0.944 0.461 1.00 97.88 90 ARG A CA 1
ATOM 699 C C . ARG A 1 90 ? -14.327 0.513 -0.692 1.00 97.88 90 ARG A C 1
ATOM 701 O O . ARG A 1 90 ? -14.836 0.293 -1.785 1.00 97.88 90 ARG A O 1
ATOM 708 N N . LEU A 1 91 ? -13.024 0.405 -0.442 1.00 97.12 91 LEU A N 1
ATOM 709 C CA . LEU A 1 91 ? -12.012 0.008 -1.427 1.00 97.12 91 LEU A CA 1
ATOM 710 C C . LEU A 1 91 ? -11.829 -1.519 -1.488 1.00 97.12 91 LEU A C 1
ATOM 712 O O . LEU A 1 91 ? -11.082 -2.044 -2.316 1.00 97.12 91 LEU A O 1
ATOM 716 N N . ARG A 1 92 ? -12.496 -2.275 -0.602 1.00 94.50 92 ARG A N 1
ATOM 717 C CA . ARG A 1 92 ? -12.452 -3.740 -0.638 1.00 94.50 92 ARG A CA 1
ATOM 718 C C . ARG A 1 92 ? -12.985 -4.263 -1.969 1.00 94.50 92 ARG A C 1
ATOM 720 O O . ARG A 1 92 ? -14.060 -3.884 -2.421 1.00 94.50 92 ARG A O 1
ATOM 727 N N . GLY A 1 93 ? -12.265 -5.228 -2.533 1.00 93.88 93 GLY A N 1
ATOM 728 C CA . GLY A 1 93 ? -12.627 -5.885 -3.790 1.00 93.88 93 GLY A CA 1
ATOM 729 C C . GLY A 1 93 ? -11.931 -5.302 -5.018 1.00 93.88 93 GLY A C 1
ATOM 730 O O . GLY A 1 93 ? -12.019 -5.904 -6.086 1.00 93.88 93 GLY A O 1
ATOM 731 N N . GLU A 1 94 ? -11.205 -4.192 -4.877 1.00 97.00 94 GLU A N 1
ATOM 732 C CA . GLU A 1 94 ? -10.253 -3.757 -5.899 1.00 97.00 94 GLU A CA 1
ATOM 733 C C . GLU A 1 94 ? -9.145 -4.810 -6.056 1.00 97.00 94 GLU A C 1
ATOM 735 O O . GLU A 1 94 ? -8.608 -5.318 -5.072 1.00 97.00 94 GLU A O 1
ATOM 740 N N . ALA A 1 95 ? -8.854 -5.193 -7.302 1.00 95.50 95 ALA A N 1
ATOM 741 C CA . ALA A 1 95 ? -8.071 -6.392 -7.612 1.00 95.50 95 ALA A CA 1
ATOM 742 C C . ALA A 1 95 ? -6.603 -6.313 -7.160 1.00 95.50 95 ALA A C 1
ATOM 744 O O . ALA A 1 95 ? -5.981 -7.341 -6.910 1.00 95.50 95 ALA A O 1
ATOM 745 N N . ASP A 1 96 ? -6.062 -5.102 -7.067 1.00 96.75 96 ASP A N 1
ATOM 746 C CA . ASP A 1 96 ? -4.701 -4.803 -6.635 1.00 96.75 96 ASP A CA 1
ATOM 747 C C . ASP A 1 96 ? -4.600 -4.512 -5.130 1.00 96.75 96 ASP A C 1
ATOM 749 O O . ASP A 1 96 ? -3.489 -4.348 -4.633 1.00 96.75 96 ASP A O 1
ATOM 753 N N . LEU A 1 97 ? -5.714 -4.456 -4.384 1.00 98.25 97 LEU A N 1
ATOM 754 C CA . LEU A 1 97 ? -5.709 -4.118 -2.958 1.00 98.25 97 LEU A CA 1
ATOM 755 C C . LEU A 1 97 ? -5.906 -5.341 -2.061 1.00 98.25 97 LEU A C 1
ATOM 757 O O . LEU A 1 97 ? -6.872 -6.097 -2.176 1.00 98.25 97 LEU A O 1
ATOM 761 N N . LYS A 1 98 ? -5.044 -5.454 -1.052 1.00 98.44 98 LYS A N 1
ATOM 762 C CA . LYS A 1 98 ? -5.183 -6.395 0.058 1.00 98.44 98 LYS A CA 1
ATOM 763 C C . LYS A 1 98 ? -5.261 -5.623 1.363 1.00 98.44 98 LYS A C 1
ATOM 765 O O . LYS A 1 98 ? -4.295 -4.992 1.771 1.00 98.44 98 LYS A O 1
ATOM 770 N N . ILE A 1 99 ? -6.420 -5.660 2.014 1.00 98.56 99 ILE A N 1
ATOM 771 C CA . ILE A 1 99 ? -6.699 -4.837 3.197 1.00 98.56 99 ILE A CA 1
ATOM 772 C C . ILE A 1 99 ? -6.862 -5.729 4.426 1.00 98.56 99 ILE A C 1
ATOM 774 O O . ILE A 1 99 ? -7.732 -6.605 4.464 1.00 98.56 99 ILE A O 1
ATOM 778 N N . ILE A 1 100 ? -6.040 -5.476 5.441 1.00 98.56 100 ILE A N 1
ATOM 779 C CA . ILE A 1 100 ? -5.969 -6.239 6.688 1.00 98.56 100 ILE A CA 1
ATOM 780 C C . ILE A 1 100 ? -6.192 -5.289 7.863 1.00 98.56 100 ILE A C 1
ATOM 782 O O . ILE A 1 100 ? -5.667 -4.180 7.878 1.00 98.56 100 ILE A O 1
ATOM 786 N N . PHE A 1 101 ? -6.956 -5.737 8.858 1.00 98.50 101 PHE A N 1
ATOM 787 C CA . PHE A 1 101 ? -7.299 -4.942 10.035 1.00 98.50 101 PHE A CA 1
ATOM 788 C C . PHE A 1 101 ? -6.799 -5.634 11.297 1.00 98.50 101 PHE A C 1
ATOM 790 O O . PHE A 1 101 ? -7.175 -6.771 11.581 1.00 98.50 101 PHE A O 1
ATOM 797 N N . HIS A 1 102 ? -5.984 -4.941 12.082 1.00 98.56 102 HIS A N 1
ATOM 798 C CA . HIS A 1 102 ? -5.687 -5.339 13.453 1.00 98.56 102 HIS A CA 1
ATOM 799 C C . HIS A 1 102 ? -6.815 -4.907 14.387 1.00 98.56 102 HIS A C 1
ATOM 801 O O . HIS A 1 102 ? -7.404 -3.853 14.198 1.00 98.56 102 HIS A O 1
ATOM 807 N N . GLU A 1 103 ? -7.124 -5.667 15.436 1.00 97.88 103 GLU A N 1
ATOM 808 C CA . GLU A 1 103 ? -8.198 -5.284 16.371 1.00 97.88 103 GLU A CA 1
ATOM 809 C C . GLU A 1 103 ? -7.890 -3.988 17.138 1.00 97.88 103 GLU A C 1
ATOM 811 O O . GLU A 1 103 ? -8.786 -3.194 17.414 1.00 97.88 103 GLU A O 1
ATOM 816 N N . GLN A 1 104 ? -6.612 -3.755 17.435 1.00 97.38 104 GLN A N 1
ATOM 817 C CA . GLN A 1 104 ? -6.099 -2.590 18.149 1.00 97.38 104 GLN A CA 1
ATOM 818 C C . GLN A 1 104 ? -4.731 -2.189 17.593 1.00 97.38 104 GLN A C 1
ATOM 820 O O . GLN A 1 104 ? -4.069 -2.998 16.942 1.00 97.38 104 GLN A O 1
ATOM 825 N N . ASN A 1 105 ? -4.291 -0.970 17.908 1.00 98.06 105 ASN A N 1
ATOM 826 C CA . ASN A 1 105 ? -2.965 -0.485 17.540 1.00 98.06 105 ASN A CA 1
ATOM 827 C C . ASN A 1 105 ? -1.865 -1.298 18.240 1.00 98.06 105 ASN A C 1
ATOM 829 O O . ASN A 1 105 ? -1.800 -1.354 19.471 1.00 98.06 105 ASN A O 1
ATOM 833 N N . GLN A 1 106 ? -1.024 -1.950 17.438 1.00 97.88 106 GLN A N 1
ATOM 834 C CA . GLN A 1 106 ? 0.114 -2.771 17.864 1.00 97.88 106 GLN A CA 1
ATOM 835 C C . GLN A 1 106 ? 1.463 -2.153 17.453 1.00 97.88 106 GLN A C 1
ATOM 837 O O . GLN A 1 106 ? 2.529 -2.732 17.693 1.00 97.88 106 GLN A O 1
ATOM 842 N N . GLY A 1 107 ? 1.423 -0.970 16.849 1.00 96.31 107 GLY A N 1
ATOM 843 C CA . GLY A 1 107 ? 2.542 -0.224 16.311 1.00 96.31 107 GLY A CA 1
ATOM 844 C C . GLY A 1 107 ? 2.894 -0.617 14.875 1.00 96.31 107 GLY A C 1
ATOM 845 O O . GLY A 1 107 ? 2.748 -1.762 14.442 1.00 96.31 107 GLY A O 1
ATOM 846 N N . LYS A 1 108 ? 3.517 0.329 14.159 1.00 95.06 108 LYS A N 1
ATOM 847 C CA . LYS A 1 108 ? 3.984 0.185 12.766 1.00 95.06 108 LYS A CA 1
ATOM 848 C C . LYS A 1 108 ? 4.734 -1.120 12.496 1.00 95.06 108 LYS A C 1
ATOM 850 O O . LYS A 1 108 ? 4.503 -1.770 11.486 1.00 95.06 108 LYS A O 1
ATOM 855 N N . GLY A 1 109 ? 5.617 -1.542 13.403 1.00 97.44 109 GLY A N 1
ATOM 856 C CA . GLY A 1 109 ? 6.374 -2.784 13.231 1.00 97.44 109 GLY A CA 1
ATOM 857 C C . GLY A 1 109 ? 5.496 -4.041 13.194 1.00 97.44 109 GLY A C 1
ATOM 858 O O . GLY A 1 109 ? 5.840 -4.991 12.495 1.00 97.44 109 GLY A O 1
ATOM 859 N N . ALA A 1 110 ? 4.377 -4.063 13.924 1.00 98.12 110 ALA A N 1
ATOM 860 C CA . ALA A 1 110 ? 3.409 -5.153 13.846 1.00 98.12 110 ALA A CA 1
ATOM 861 C C . ALA A 1 110 ? 2.679 -5.132 12.502 1.00 98.12 110 ALA A C 1
ATOM 863 O O . ALA A 1 110 ? 2.631 -6.163 11.837 1.00 98.12 110 ALA A O 1
ATOM 864 N N . ALA A 1 111 ? 2.209 -3.959 12.068 1.00 98.06 111 ALA A N 1
ATOM 865 C CA . ALA A 1 111 ? 1.560 -3.790 10.769 1.00 98.06 111 ALA A CA 1
ATOM 866 C C . ALA A 1 111 ? 2.465 -4.230 9.605 1.00 98.06 111 ALA A C 1
ATOM 868 O O . ALA A 1 111 ? 2.038 -4.976 8.728 1.00 98.06 111 ALA A O 1
ATOM 869 N N . LEU A 1 112 ? 3.748 -3.860 9.646 1.00 98.19 112 LEU A N 1
ATOM 870 C CA . LEU A 1 112 ? 4.732 -4.287 8.651 1.00 98.19 112 LEU A CA 1
ATOM 871 C C . LEU A 1 112 ? 4.936 -5.802 8.641 1.00 98.19 112 LEU A C 1
ATOM 873 O O . LEU A 1 112 ? 4.930 -6.398 7.571 1.00 98.19 112 LEU A O 1
ATOM 877 N N . ARG A 1 113 ? 5.080 -6.443 9.811 1.00 98.56 113 ARG A N 1
ATOM 878 C CA . ARG A 1 113 ? 5.212 -7.909 9.886 1.00 98.56 113 ARG A CA 1
ATOM 879 C C . ARG A 1 113 ? 4.007 -8.614 9.275 1.00 98.56 113 ARG A C 1
ATOM 881 O O . ARG A 1 113 ? 4.199 -9.570 8.535 1.00 98.56 113 ARG A O 1
ATOM 888 N N . THR A 1 114 ? 2.802 -8.129 9.557 1.00 98.62 114 THR A N 1
ATOM 889 C CA . THR A 1 114 ? 1.575 -8.636 8.936 1.00 98.62 114 THR A CA 1
ATOM 890 C C . THR A 1 114 ? 1.627 -8.462 7.419 1.00 98.62 114 THR A C 1
ATOM 892 O O . THR A 1 114 ? 1.434 -9.429 6.694 1.00 98.62 114 THR A O 1
ATOM 895 N N . GLY A 1 115 ? 1.981 -7.272 6.926 1.00 98.44 115 GLY A N 1
ATOM 896 C CA . GLY A 1 115 ? 2.090 -7.020 5.488 1.00 98.44 115 GLY A CA 1
ATOM 897 C C . GLY A 1 115 ? 3.139 -7.892 4.790 1.00 98.44 115 GLY A C 1
ATOM 898 O O . GLY A 1 115 ? 2.893 -8.379 3.692 1.00 98.44 115 GLY A O 1
ATOM 899 N N . PHE A 1 116 ? 4.278 -8.159 5.435 1.00 98.50 116 PHE A N 1
ATOM 900 C CA . PHE A 1 116 ? 5.329 -9.021 4.882 1.00 98.50 116 PHE A CA 1
ATOM 901 C C . PHE A 1 116 ? 4.881 -10.471 4.699 1.00 98.50 116 PHE A C 1
ATOM 903 O O . PHE A 1 116 ? 5.315 -11.118 3.754 1.00 98.50 116 PHE A O 1
ATOM 910 N N . LEU A 1 117 ? 4.035 -10.986 5.595 1.00 98.44 117 LEU A N 1
ATOM 911 C CA . LEU A 1 117 ? 3.504 -12.350 5.492 1.00 98.44 117 LEU A CA 1
ATOM 912 C C . LEU A 1 117 ? 2.509 -12.507 4.340 1.00 98.44 117 LEU A C 1
ATOM 914 O O . LEU A 1 117 ? 2.268 -13.618 3.881 1.00 98.44 117 LEU A O 1
ATOM 918 N N . GLU A 1 118 ? 1.929 -11.397 3.897 1.00 98.38 118 GLU A N 1
ATOM 919 C CA . GLU A 1 118 ? 0.843 -11.374 2.927 1.00 98.38 118 GLU A CA 1
ATOM 920 C C . GLU A 1 118 ? 1.309 -11.010 1.516 1.00 98.38 118 GLU A C 1
ATOM 922 O O . GLU A 1 118 ? 0.514 -11.130 0.582 1.00 98.38 118 GLU A O 1
ATOM 927 N N . ALA A 1 119 ? 2.566 -10.585 1.381 1.00 98.31 119 ALA A N 1
ATOM 928 C CA . ALA A 1 119 ? 3.210 -10.228 0.128 1.00 98.31 119 ALA A CA 1
ATOM 929 C C . ALA A 1 119 ? 3.618 -11.457 -0.689 1.00 98.31 119 ALA A C 1
ATOM 931 O O . ALA A 1 119 ? 4.138 -12.439 -0.158 1.00 98.31 119 ALA A O 1
ATOM 932 N N . THR A 1 120 ? 3.394 -11.375 -1.996 1.00 98.00 120 THR A N 1
ATOM 933 C CA . THR A 1 120 ? 3.610 -12.447 -2.974 1.00 98.00 120 THR A CA 1
ATOM 934 C C . THR A 1 120 ? 4.435 -12.019 -4.190 1.00 98.00 120 THR A C 1
ATOM 936 O O . THR A 1 120 ? 4.862 -12.880 -4.956 1.00 98.00 120 THR A O 1
ATOM 939 N N . GLY A 1 121 ? 4.680 -10.719 -4.358 1.00 97.56 121 GLY A N 1
ATOM 940 C CA . GLY A 1 121 ? 5.497 -10.153 -5.426 1.00 97.56 121 GLY A CA 1
ATOM 941 C C . GLY A 1 121 ? 6.991 -10.466 -5.310 1.00 9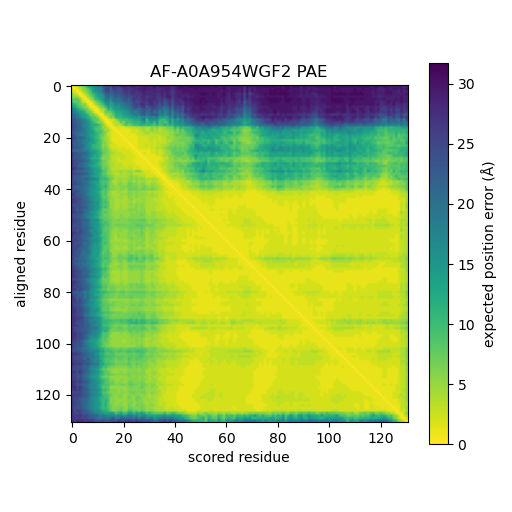7.56 121 GLY A C 1
ATOM 942 O O . GLY A 1 121 ? 7.496 -10.906 -4.275 1.00 97.56 121 GLY A O 1
ATOM 943 N N . ASP A 1 122 ? 7.719 -10.203 -6.393 1.00 97.50 122 ASP A N 1
ATOM 944 C CA . ASP A 1 122 ? 9.155 -10.473 -6.520 1.00 97.50 122 ASP A CA 1
ATOM 945 C C . ASP A 1 122 ? 10.005 -9.573 -5.619 1.00 97.50 122 ASP A C 1
ATOM 947 O O . ASP A 1 122 ? 11.089 -9.946 -5.160 1.00 97.50 122 ASP A O 1
ATOM 951 N N . VAL A 1 123 ? 9.523 -8.349 -5.399 1.00 97.31 123 VAL A N 1
ATOM 952 C CA . VAL A 1 123 ? 10.161 -7.332 -4.568 1.00 97.31 123 VAL A CA 1
ATOM 953 C C . VAL A 1 123 ? 9.113 -6.713 -3.666 1.00 97.31 123 VAL A C 1
ATOM 955 O O . VAL A 1 123 ? 8.009 -6.398 -4.102 1.00 97.31 123 VAL A O 1
ATOM 958 N N . LEU A 1 124 ? 9.499 -6.474 -2.416 1.00 98.25 124 LEU A N 1
ATOM 959 C CA . LEU A 1 124 ? 8.688 -5.761 -1.447 1.00 98.25 124 LEU A CA 1
ATOM 960 C C . LEU A 1 124 ? 9.282 -4.387 -1.164 1.00 98.25 124 LEU A C 1
ATOM 962 O O . LEU A 1 124 ? 10.474 -4.260 -0.875 1.00 98.25 124 LEU A O 1
ATOM 966 N N . VAL A 1 125 ? 8.428 -3.371 -1.172 1.00 97.62 125 VAL A N 1
ATOM 967 C CA . VAL A 1 125 ? 8.743 -2.033 -0.671 1.00 97.62 125 VAL A CA 1
ATOM 968 C C . VAL A 1 125 ? 7.764 -1.637 0.422 1.00 97.62 125 VAL A C 1
ATOM 970 O O . VAL A 1 125 ? 6.609 -2.059 0.445 1.00 97.62 125 VAL A O 1
ATOM 973 N N . ILE A 1 126 ? 8.246 -0.814 1.345 1.00 97.50 126 ILE A N 1
ATOM 974 C CA . ILE A 1 126 ? 7.423 -0.211 2.387 1.00 97.50 126 ILE A CA 1
ATOM 975 C C . ILE A 1 126 ? 7.150 1.222 1.958 1.00 97.50 126 ILE A C 1
ATOM 977 O O . ILE A 1 126 ? 8.097 1.981 1.750 1.00 97.50 126 ILE A O 1
ATOM 981 N N . GLN A 1 127 ? 5.878 1.588 1.859 1.00 95.56 127 GLN A N 1
ATOM 982 C CA . GLN A 1 127 ? 5.457 2.964 1.629 1.00 95.56 127 GLN A CA 1
ATOM 983 C C . GLN A 1 127 ? 4.858 3.507 2.925 1.00 95.56 127 GLN A C 1
ATOM 985 O O . GLN A 1 127 ? 3.936 2.917 3.480 1.00 95.56 127 GLN A O 1
ATOM 990 N N . ASP A 1 128 ? 5.406 4.613 3.427 1.00 87.56 128 ASP A N 1
ATOM 991 C CA . ASP A 1 128 ? 4.842 5.277 4.603 1.00 87.56 128 ASP A CA 1
ATOM 992 C C . ASP A 1 128 ? 3.544 6.000 4.240 1.00 87.56 128 ASP A C 1
ATOM 994 O O . ASP A 1 128 ? 3.428 6.534 3.130 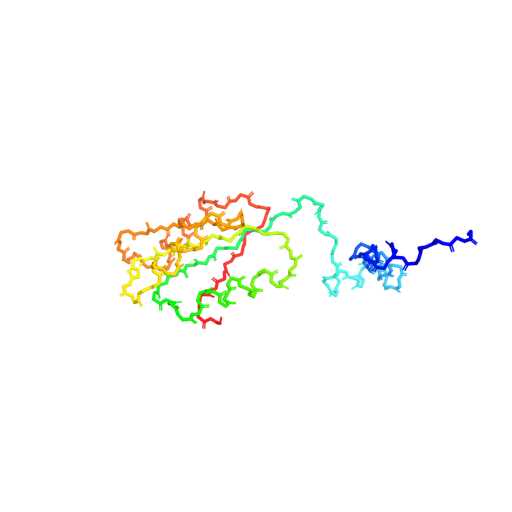1.00 87.56 128 ASP A O 1
ATOM 998 N N . ALA A 1 129 ? 2.593 6.025 5.173 1.00 70.12 129 ALA A N 1
ATOM 999 C CA . ALA A 1 129 ? 1.274 6.604 4.936 1.00 70.12 129 ALA A CA 1
ATOM 1000 C C . ALA A 1 129 ? 1.207 8.128 5.182 1.00 70.12 129 ALA A C 1
ATOM 1002 O O . ALA A 1 129 ? 0.174 8.742 4.952 1.00 70.12 129 ALA A O 1
ATOM 1003 N N . ASP A 1 130 ? 2.318 8.757 5.571 1.00 69.31 130 ASP A N 1
ATOM 1004 C CA . ASP A 1 130 ? 2.345 10.162 6.005 1.00 69.31 130 ASP A CA 1
ATOM 1005 C C . ASP A 1 130 ? 2.626 11.166 4.858 1.00 69.31 130 ASP A C 1
ATOM 1007 O O . ASP A 1 130 ? 2.796 12.365 5.104 1.00 69.31 130 ASP A O 1
ATOM 1011 N N . MET A 1 131 ? 2.738 10.701 3.603 1.00 54.81 131 MET A N 1
ATOM 1012 C CA . MET A 1 131 ? 3.167 11.515 2.447 1.00 54.81 131 MET A CA 1
ATOM 1013 C C . MET A 1 131 ? 2.061 11.832 1.448 1.00 54.81 131 MET A C 1
ATOM 1015 O O . MET A 1 131 ? 1.452 10.894 0.892 1.00 54.81 131 MET A O 1
#

pLDDT: mean 87.96, std 17.83, range [30.16, 98.75]

Foldseek 3Di:
DDDDPPDDDVVCDLVVVLVVCCVVVNPVVCVVVVNDDDPPPAEEEEQEEDEQLLPQQVVLVVVVVVVVGHYAYEYEDQAHDNCNVVVVVVVPPPPRYHYHYDNHHPDPVVSVVVSVVVDDGPYYDYDYRPD

Sequence (131 aa):
MLECLTGDDEELNMRDRTTLLKRLLGTRLCQQLSVYDLPADFLLSVVIPVYNEARTIEKIIDRVRGVGIPCEIILVDDGSSDGTRDVLDRLRGEADLKIIFHEQNQGKGAALRTGFLEATGDVLVIQDADM

Solvent-accessible surface area (backbone atoms only — not comparable to full-atom values): 7796 Å² total; per-residue (Å²): 143,79,85,82,97,78,80,75,80,78,74,76,31,72,68,54,53,51,51,49,44,36,71,75,57,32,64,67,52,28,52,77,69,70,57,75,89,74,64,95,83,55,32,35,20,37,31,28,43,36,65,59,40,58,90,42,51,70,62,41,53,53,52,58,58,67,69,71,60,58,51,40,39,30,38,21,33,32,38,48,83,71,52,25,58,66,53,52,62,70,54,61,83,45,91,46,55,44,81,44,76,44,95,51,65,69,52,64,71,49,25,45,56,55,32,62,75,71,55,81,41,85,44,79,46,77,46,76,66,90,109

Secondary structure (DSSP, 8-state):
----S-SSSS-S-HHHHHHHHHHHHHHHHHHHTT--PPPTT--EEEEEEESS-TTTHHHHHHHHHTT-S-EEEEEEE-S--SSHHHHHHHTTT-TTEEEEE-SS---HHHHHHHHHHH--SSEEEE--TT-

Radius of gyration: 19.31 Å; Cα contacts (8 Å, |Δi|>4): 189; chains: 1; bounding box: 42×24×68 Å